Protein AF-A0A3E2CDM0-F1 (afdb_monomer_lite)

Foldseek 3Di:
DDDDDDDDDPPPPVCPPPDPVVAFPDEAEDADPVVCVVVVVQADDDWDWDDDPQKIKIKGFGDDPDPDGGGMYIYIHRHDD

Secondary structure (DSSP, 8-state):
--------------------TTS-SSEEEESSHHHHHHHHTTEEEEEEEEEETTEEEEEEEE---SSSPPPEEEEEE----

Radius of gyration: 19.83 Å; chains: 1; bounding box: 26×38×65 Å

Organism: Gardnerella vaginalis (NCBI:txid2702)

Structure (mmCIF, N/CA/C/O backbone):
data_AF-A0A3E2CDM0-F1
#
_entry.id   AF-A0A3E2CDM0-F1
#
loop_
_atom_site.group_PDB
_atom_site.id
_atom_site.type_symbol
_atom_site.label_atom_id
_atom_site.label_alt_id
_atom_site.label_comp_id
_atom_site.label_asym_id
_atom_site.label_entity_id
_atom_site.label_seq_id
_atom_site.pdbx_PDB_ins_code
_atom_site.Cartn_x
_atom_site.Cartn_y
_atom_site.Cartn_z
_atom_site.occupancy
_atom_site.B_iso_or_equiv
_atom_site.auth_seq_id
_atom_site.auth_comp_id
_atom_site.auth_asym_id
_atom_site.auth_atom_id
_atom_site.pdbx_PDB_model_num
ATOM 1 N N . MET A 1 1 ? 10.174 -28.086 -49.363 1.00 39.94 1 MET A N 1
ATOM 2 C CA . MET A 1 1 ? 9.701 -28.895 -48.223 1.00 39.94 1 MET A CA 1
ATOM 3 C C . MET A 1 1 ? 9.001 -27.935 -47.278 1.00 39.94 1 MET A C 1
ATOM 5 O O . MET A 1 1 ? 9.644 -27.010 -46.803 1.00 39.94 1 MET A O 1
ATOM 9 N N . LEU A 1 2 ? 7.679 -28.053 -47.165 1.00 37.62 2 LEU A N 1
ATOM 10 C CA . LEU A 1 2 ? 6.840 -27.240 -46.282 1.00 37.62 2 LEU A CA 1
ATOM 11 C C . LEU A 1 2 ? 6.845 -27.912 -44.907 1.00 37.62 2 LEU A C 1
ATOM 13 O O . LEU A 1 2 ? 6.434 -29.065 -44.805 1.00 37.62 2 LEU A O 1
ATOM 17 N N . ASN A 1 3 ? 7.349 -27.226 -43.883 1.00 40.22 3 ASN A N 1
ATOM 18 C CA . ASN A 1 3 ? 7.260 -27.713 -42.510 1.00 40.22 3 ASN A CA 1
ATOM 19 C C . ASN A 1 3 ? 5.902 -27.308 -41.938 1.00 40.22 3 ASN A C 1
ATOM 21 O O . ASN A 1 3 ? 5.675 -26.141 -41.623 1.00 40.22 3 ASN A O 1
ATOM 25 N N . ASN A 1 4 ? 5.020 -28.294 -41.804 1.00 43.88 4 ASN A N 1
ATOM 26 C CA . ASN A 1 4 ? 3.830 -28.211 -40.973 1.00 43.88 4 ASN A CA 1
ATOM 27 C C . ASN A 1 4 ? 4.270 -28.219 -39.502 1.00 43.88 4 ASN A C 1
ATOM 2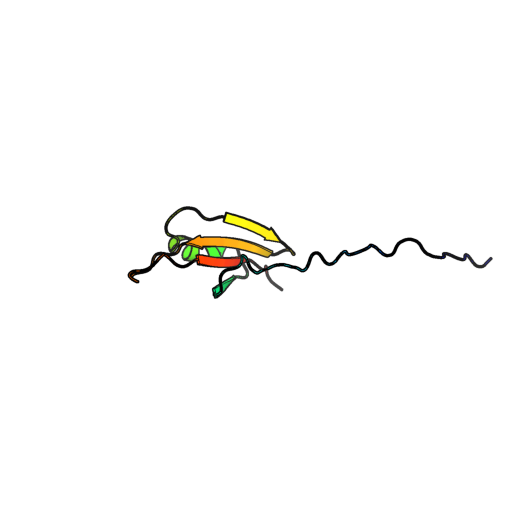9 O O . ASN A 1 4 ? 4.775 -29.229 -39.017 1.00 43.88 4 ASN A O 1
ATOM 33 N N . PHE A 1 5 ? 4.074 -27.108 -38.797 1.00 47.53 5 PHE A N 1
ATOM 34 C CA . PHE A 1 5 ? 4.060 -27.079 -37.336 1.00 47.53 5 PHE A CA 1
ATOM 35 C C . PHE A 1 5 ? 2.604 -26.894 -36.904 1.00 47.53 5 PHE A C 1
ATOM 37 O O . PHE A 1 5 ? 2.098 -25.775 -36.856 1.00 47.53 5 PHE A O 1
ATOM 44 N N . GLU A 1 6 ? 1.909 -28.004 -36.654 1.00 46.06 6 GLU A N 1
ATOM 45 C CA . GLU A 1 6 ? 0.621 -27.985 -35.964 1.00 46.06 6 GLU A CA 1
ATOM 46 C C . GLU A 1 6 ? 0.824 -28.143 -34.450 1.00 46.06 6 GLU A C 1
ATOM 48 O O . GLU A 1 6 ? 1.476 -29.078 -33.994 1.00 46.06 6 GLU A O 1
ATOM 53 N N . HIS A 1 7 ? 0.244 -27.181 -33.724 1.00 46.78 7 HIS A N 1
ATOM 54 C CA . HIS A 1 7 ? -0.383 -27.237 -32.398 1.00 46.78 7 HIS A CA 1
ATOM 55 C C . HIS A 1 7 ? 0.200 -28.137 -31.294 1.00 46.78 7 HIS A C 1
ATOM 57 O O . HIS A 1 7 ? 0.025 -29.352 -31.300 1.00 46.78 7 HIS A O 1
ATOM 63 N N . SER A 1 8 ? 0.686 -27.496 -30.226 1.00 42.31 8 SER A N 1
ATOM 64 C CA . SER A 1 8 ? 0.405 -27.809 -28.806 1.00 42.31 8 SER A CA 1
ATOM 65 C C . SER A 1 8 ? 1.144 -26.768 -27.952 1.00 42.31 8 SER A C 1
ATOM 67 O O . SER A 1 8 ? 2.309 -26.509 -28.210 1.00 42.31 8 SER A O 1
ATOM 69 N N . ALA A 1 9 ? 0.582 -26.092 -26.962 1.00 44.16 9 ALA A N 1
ATOM 70 C CA . ALA A 1 9 ? -0.681 -26.238 -26.274 1.00 44.16 9 ALA A CA 1
ATOM 71 C C . ALA A 1 9 ? -1.335 -24.855 -26.188 1.00 44.16 9 ALA A C 1
ATOM 73 O O . ALA A 1 9 ? -0.649 -23.836 -26.106 1.00 44.16 9 ALA A O 1
ATOM 74 N N . ALA A 1 10 ? -2.666 -24.825 -26.194 1.00 47.34 10 ALA A N 1
ATOM 75 C CA . ALA A 1 10 ? -3.351 -23.774 -25.472 1.00 47.34 10 ALA A CA 1
ATOM 76 C C . ALA A 1 10 ? -2.808 -23.844 -24.043 1.00 47.34 10 ALA A C 1
ATOM 78 O O . ALA A 1 10 ? -3.071 -24.822 -23.342 1.00 47.34 10 ALA A O 1
ATOM 79 N N . ASP A 1 11 ? -1.981 -22.871 -23.659 1.00 45.00 11 ASP A N 1
ATOM 80 C CA . ASP A 1 11 ? -1.777 -22.592 -22.250 1.00 45.00 11 ASP A CA 1
ATOM 81 C C . ASP A 1 11 ? -3.167 -22.268 -21.732 1.00 45.00 11 ASP A C 1
ATOM 83 O O . ASP A 1 11 ? -3.750 -21.221 -22.026 1.00 45.00 11 ASP A O 1
ATOM 87 N N . ASP A 1 12 ? -3.719 -23.272 -21.066 1.00 46.84 12 ASP A N 1
ATOM 88 C CA . ASP A 1 12 ? -4.898 -23.239 -20.237 1.00 46.84 12 ASP A CA 1
ATOM 89 C C . ASP A 1 12 ? -4.603 -22.210 -19.143 1.00 46.84 12 ASP A C 1
ATOM 91 O O . ASP A 1 12 ? -4.225 -22.523 -18.013 1.00 46.84 12 ASP A O 1
ATOM 95 N N . PHE A 1 13 ? -4.686 -20.930 -19.520 1.00 47.44 13 PHE A N 1
ATOM 96 C CA . PHE A 1 13 ? -4.903 -19.824 -18.615 1.00 47.44 13 PHE A CA 1
ATOM 97 C C . PHE A 1 13 ? -6.278 -20.089 -18.030 1.00 47.44 13 PHE A C 1
ATOM 99 O O . PHE A 1 13 ? -7.270 -19.477 -18.423 1.00 47.44 13 PHE A O 1
ATOM 106 N N . SER A 1 14 ? -6.340 -21.034 -17.092 1.00 44.12 14 SER A N 1
ATOM 107 C CA . SER A 1 14 ? -7.435 -21.090 -16.159 1.00 44.12 14 SER A CA 1
ATOM 108 C C . SER A 1 14 ? -7.420 -19.712 -15.514 1.00 44.12 14 SER A C 1
ATOM 110 O O . SER A 1 14 ? -6.525 -19.382 -14.725 1.00 44.12 14 SER A O 1
ATOM 112 N N . GLU A 1 15 ? -8.349 -18.868 -15.954 1.00 46.00 15 GLU A N 1
ATOM 113 C CA . GLU A 1 15 ? -8.813 -17.683 -15.265 1.00 46.00 15 GLU A CA 1
ATOM 114 C C . GLU A 1 15 ? -9.226 -18.140 -13.865 1.00 46.00 15 GLU A C 1
ATOM 116 O O . GLU A 1 15 ? -10.399 -18.328 -13.554 1.00 46.00 15 GLU A O 1
ATOM 121 N N . SER A 1 16 ? -8.250 -18.328 -12.976 1.00 45.97 16 SER A N 1
ATOM 122 C CA . SER A 1 16 ? -8.495 -18.044 -11.577 1.00 45.97 16 SER A CA 1
ATOM 123 C C . SER A 1 16 ? -8.811 -16.559 -11.585 1.00 45.97 16 SER A C 1
ATOM 125 O O . SER A 1 16 ? -7.941 -15.709 -11.782 1.00 45.97 16 SER A O 1
ATOM 127 N N . SER A 1 17 ? -10.111 -16.272 -11.588 1.00 50.78 17 SER A N 1
ATOM 128 C CA . SER A 1 17 ? -10.661 -14.930 -11.621 1.00 50.78 17 SER A CA 1
ATOM 129 C C . SER A 1 17 ? -9.833 -14.070 -10.678 1.00 50.78 17 SER A C 1
ATOM 131 O O . SER A 1 17 ? -9.727 -14.393 -9.495 1.00 50.78 17 SER A O 1
ATOM 133 N N . LYS A 1 18 ? -9.178 -13.054 -11.241 1.00 60.34 18 LYS A N 1
ATOM 134 C CA . LYS A 1 18 ? -8.224 -12.162 -10.581 1.00 60.34 18 LYS A CA 1
ATOM 135 C C . LYS A 1 18 ? -8.928 -11.457 -9.423 1.00 60.34 18 LYS A C 1
ATOM 137 O O . LYS A 1 18 ? -9.514 -10.392 -9.604 1.00 60.34 18 LYS A O 1
ATOM 142 N N . ASP A 1 19 ? -8.953 -12.105 -8.266 1.00 70.12 19 ASP A N 1
ATOM 143 C CA . ASP A 1 19 ? -9.807 -11.683 -7.170 1.00 70.12 19 ASP A CA 1
ATOM 144 C C . ASP A 1 19 ? -9.110 -10.601 -6.344 1.00 70.12 19 ASP A C 1
ATOM 146 O O . ASP A 1 19 ? -8.273 -10.869 -5.482 1.00 70.12 19 ASP A O 1
ATOM 150 N N . PHE A 1 20 ? -9.465 -9.350 -6.627 1.00 72.56 20 PHE A N 1
ATOM 151 C CA . PHE A 1 20 ? -9.047 -8.177 -5.865 1.00 72.56 20 PHE A CA 1
ATOM 152 C C . PHE A 1 20 ? -10.029 -7.833 -4.735 1.00 72.56 20 PHE A C 1
ATOM 154 O O . PHE A 1 20 ? -9.948 -6.742 -4.176 1.00 72.56 20 PHE A O 1
ATOM 161 N N . SER A 1 21 ? -10.944 -8.741 -4.367 1.00 78.75 21 SER A N 1
ATOM 162 C CA . SER A 1 21 ? -11.886 -8.549 -3.250 1.00 78.75 21 SER A CA 1
ATOM 163 C C . SER A 1 21 ? -11.194 -8.248 -1.917 1.00 78.75 21 SER A C 1
ATOM 165 O O . SER A 1 21 ? -11.771 -7.595 -1.050 1.00 78.75 21 SER A O 1
ATOM 167 N N . HIS A 1 22 ? -9.944 -8.692 -1.768 1.00 77.00 22 HIS A N 1
ATOM 168 C CA . HIS A 1 22 ? -9.098 -8.451 -0.603 1.00 77.00 22 HIS A CA 1
ATOM 169 C C . HIS A 1 22 ? -8.459 -7.050 -0.579 1.00 77.00 22 HIS A C 1
ATOM 171 O O . HIS A 1 22 ? -7.890 -6.653 0.442 1.00 77.00 22 HIS A O 1
ATOM 177 N N . LEU A 1 23 ? -8.510 -6.293 -1.681 1.00 79.19 23 LEU A N 1
ATOM 178 C CA . LEU A 1 23 ? -8.010 -4.923 -1.708 1.00 79.19 23 LEU A CA 1
ATOM 179 C C . LEU A 1 23 ? -8.957 -3.990 -0.956 1.00 79.19 23 LEU A C 1
ATOM 181 O O . LEU A 1 23 ? -10.176 -4.168 -0.912 1.00 79.19 23 LEU A O 1
ATOM 185 N N . SER A 1 24 ? -8.389 -2.941 -0.371 1.00 80.75 24 SER A N 1
ATOM 186 C CA . SER A 1 24 ? -9.196 -1.894 0.243 1.00 80.75 24 SER A CA 1
ATOM 187 C C . SER A 1 24 ? -10.001 -1.138 -0.813 1.00 80.75 24 SER A C 1
ATOM 189 O O . SER A 1 24 ? -9.530 -0.886 -1.920 1.00 80.75 24 SER A O 1
ATOM 191 N N . LYS A 1 25 ? -11.201 -0.684 -0.430 1.00 83.44 25 LYS A N 1
ATOM 192 C CA . LYS A 1 25 ? -12.071 0.143 -1.289 1.00 83.44 25 LYS A CA 1
ATOM 193 C C . LYS A 1 25 ? -11.400 1.437 -1.767 1.00 83.44 25 LYS A C 1
ATOM 195 O O . LYS A 1 25 ? -11.793 1.980 -2.792 1.00 83.44 25 LYS A O 1
ATOM 200 N N . LEU A 1 26 ? -10.428 1.938 -1.005 1.00 81.62 26 LEU A N 1
ATOM 201 C CA . LEU A 1 26 ? -9.591 3.079 -1.357 1.00 81.62 26 LEU A CA 1
ATOM 202 C C . LEU A 1 26 ? -8.147 2.605 -1.518 1.00 81.62 26 LEU A C 1
ATOM 204 O O . LEU A 1 26 ? -7.628 1.931 -0.626 1.00 81.62 26 LEU A O 1
ATOM 208 N N . ALA A 1 27 ? -7.502 2.994 -2.614 1.00 90.06 27 ALA A N 1
ATOM 209 C CA . ALA A 1 27 ? -6.088 2.741 -2.851 1.00 90.06 27 ALA A CA 1
ATOM 210 C C . ALA A 1 27 ? -5.353 4.035 -3.218 1.00 90.06 27 ALA A C 1
ATOM 212 O O . ALA A 1 27 ? -5.927 4.925 -3.847 1.00 90.06 27 ALA A O 1
ATOM 213 N N . VAL A 1 28 ? -4.081 4.124 -2.833 1.00 93.38 28 VAL A N 1
ATOM 214 C CA . VAL A 1 28 ? -3.163 5.184 -3.266 1.00 93.38 28 VAL A CA 1
ATOM 215 C C . VAL A 1 28 ? -2.158 4.581 -4.232 1.00 93.38 28 VAL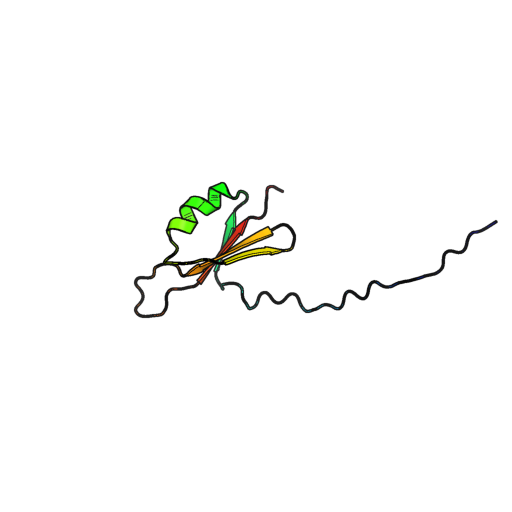 A C 1
ATOM 217 O O . VAL A 1 28 ? -1.507 3.595 -3.905 1.00 93.38 28 VAL A O 1
ATOM 220 N N . ILE A 1 29 ? -2.023 5.171 -5.414 1.00 93.88 29 ILE A N 1
ATOM 221 C CA . ILE A 1 29 ? -1.065 4.718 -6.423 1.00 93.88 29 ILE A CA 1
ATOM 222 C C . ILE A 1 29 ? 0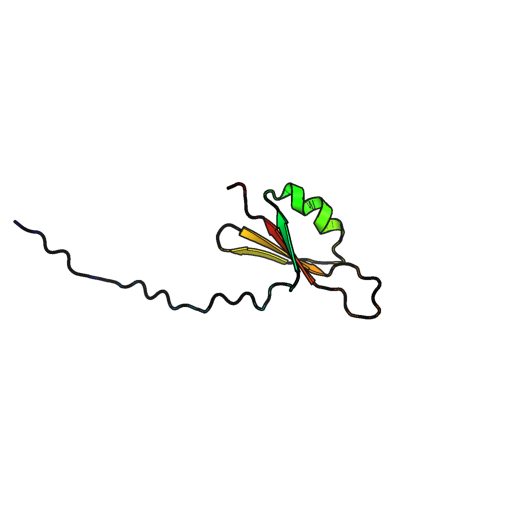.112 5.684 -6.422 1.00 93.88 29 ILE A C 1
ATOM 224 O O . ILE A 1 29 ? -0.078 6.894 -6.535 1.00 93.88 29 ILE A O 1
ATOM 228 N N . VAL A 1 30 ? 1.316 5.141 -6.294 1.00 95.19 30 VAL A N 1
ATOM 229 C CA . VAL A 1 30 ? 2.573 5.883 -6.381 1.00 95.19 30 VAL A CA 1
ATOM 230 C C . VAL A 1 30 ? 3.465 5.263 -7.449 1.00 95.19 30 VAL A C 1
ATOM 232 O O . VAL A 1 30 ? 3.376 4.066 -7.731 1.00 95.19 30 VAL A O 1
ATOM 235 N N . ALA A 1 31 ? 4.336 6.067 -8.051 1.00 94.81 31 ALA A N 1
ATOM 236 C CA . ALA A 1 31 ? 5.261 5.572 -9.062 1.00 94.81 31 ALA A CA 1
ATOM 237 C C . ALA A 1 31 ? 6.477 4.915 -8.399 1.00 94.81 31 ALA A C 1
ATOM 239 O O . ALA A 1 31 ? 6.958 3.877 -8.848 1.00 94.81 31 ALA A O 1
ATOM 240 N N . LEU A 1 32 ? 6.971 5.505 -7.308 1.00 92.50 32 LEU A N 1
ATOM 241 C CA . LEU A 1 32 ? 8.229 5.118 -6.680 1.00 92.50 32 LEU A CA 1
ATOM 242 C C . LEU A 1 32 ? 8.033 4.726 -5.216 1.00 92.50 32 LEU A C 1
ATOM 244 O O . LEU A 1 32 ? 7.301 5.364 -4.466 1.00 92.50 32 LEU A O 1
ATOM 248 N N . GLN A 1 33 ? 8.792 3.733 -4.751 1.00 89.44 33 GLN A N 1
ATOM 249 C CA . GLN A 1 33 ? 8.717 3.260 -3.363 1.00 89.44 33 GLN A CA 1
ATOM 250 C C . GLN A 1 33 ? 8.995 4.369 -2.329 1.00 89.44 33 GLN A C 1
ATOM 252 O O . GLN A 1 33 ? 8.405 4.387 -1.250 1.00 89.44 33 GLN A O 1
ATOM 257 N N . LYS A 1 34 ? 9.855 5.339 -2.666 1.00 92.75 34 LYS A N 1
ATOM 258 C CA . LYS A 1 34 ? 10.146 6.499 -1.806 1.00 92.75 34 LYS A CA 1
ATOM 259 C C . LYS A 1 34 ? 8.923 7.392 -1.553 1.00 92.75 34 LYS A C 1
ATOM 261 O O . LYS A 1 34 ? 8.878 8.073 -0.539 1.00 92.75 34 LYS A O 1
ATOM 266 N N . GLU A 1 35 ? 7.939 7.383 -2.451 1.00 93.12 35 GLU A N 1
ATOM 267 C CA . GLU A 1 35 ? 6.695 8.152 -2.322 1.00 93.12 35 GLU A CA 1
ATOM 268 C C . GLU A 1 35 ? 5.700 7.454 -1.387 1.00 93.12 35 GLU A C 1
ATOM 270 O O . GLU A 1 35 ? 4.883 8.115 -0.754 1.00 93.12 35 GLU A O 1
ATOM 275 N N . ALA A 1 36 ? 5.806 6.129 -1.234 1.00 92.81 36 ALA A N 1
ATOM 276 C CA . ALA A 1 36 ? 5.021 5.381 -0.257 1.00 92.81 36 ALA A CA 1
ATOM 277 C C . ALA A 1 36 ? 5.485 5.646 1.188 1.00 92.81 36 ALA A C 1
ATOM 279 O O . ALA A 1 36 ? 4.668 5.614 2.104 1.00 92.81 36 ALA A O 1
ATOM 280 N N . GLN A 1 37 ? 6.774 5.936 1.407 1.00 91.38 37 GLN A N 1
ATOM 281 C CA . GLN A 1 37 ? 7.376 6.062 2.746 1.00 91.38 37 GLN A CA 1
ATOM 282 C C . GLN A 1 37 ? 6.646 7.042 3.688 1.00 91.38 37 GLN A C 1
ATOM 284 O O . GLN A 1 37 ? 6.325 6.641 4.808 1.00 91.38 37 GLN A O 1
ATOM 289 N N . PRO A 1 38 ? 6.311 8.282 3.280 1.00 91.25 38 PRO A N 1
ATOM 290 C CA . PRO A 1 38 ? 5.546 9.193 4.134 1.00 91.25 38 PRO A CA 1
ATOM 291 C C . PRO A 1 38 ? 4.137 8.684 4.460 1.00 91.25 38 PRO A C 1
ATOM 293 O O . PRO A 1 38 ? 3.612 8.968 5.530 1.00 91.25 38 PRO A O 1
ATOM 296 N N . ILE A 1 39 ? 3.525 7.919 3.554 1.00 91.31 39 ILE A N 1
ATOM 297 C CA . ILE A 1 39 ? 2.163 7.392 3.710 1.00 91.31 39 ILE A CA 1
ATOM 298 C C . ILE A 1 39 ? 2.153 6.223 4.700 1.00 91.31 39 ILE A C 1
ATOM 300 O O . ILE A 1 39 ? 1.219 6.092 5.488 1.00 91.31 39 ILE A O 1
ATOM 304 N N . LEU A 1 40 ? 3.220 5.419 4.727 1.00 91.81 40 LEU A N 1
ATOM 305 C CA . LEU A 1 40 ? 3.381 4.328 5.694 1.00 91.81 40 LEU A CA 1
ATOM 306 C C . LEU A 1 40 ? 3.406 4.827 7.144 1.00 91.81 40 LEU A C 1
ATOM 308 O O . LEU A 1 40 ? 2.980 4.104 8.036 1.00 91.81 40 LEU A O 1
ATOM 312 N N . GLN A 1 41 ? 3.819 6.076 7.388 1.00 90.12 41 GLN A N 1
ATOM 313 C CA . GLN A 1 41 ? 3.766 6.684 8.726 1.00 90.12 41 GLN A CA 1
ATOM 314 C C . GLN A 1 41 ? 2.329 6.870 9.246 1.00 90.12 41 GLN A C 1
ATOM 316 O O . GLN A 1 41 ? 2.128 7.023 10.447 1.00 90.12 41 GLN A O 1
ATOM 321 N N . ALA A 1 42 ? 1.318 6.852 8.368 1.00 87.75 42 ALA A N 1
ATOM 322 C CA . ALA A 1 42 ? -0.089 6.940 8.762 1.00 87.75 42 ALA A CA 1
ATOM 323 C C . ALA A 1 42 ? -0.671 5.597 9.247 1.00 87.75 42 ALA A C 1
ATOM 325 O O . ALA A 1 42 ? -1.811 5.551 9.723 1.00 87.75 42 ALA A O 1
ATOM 326 N N . PHE A 1 43 ? 0.074 4.498 9.100 1.00 92.44 43 PHE A N 1
ATOM 327 C CA . PHE A 1 43 ? -0.399 3.169 9.456 1.00 92.44 43 PHE A CA 1
ATOM 328 C C . PHE A 1 43 ? -0.274 2.949 10.964 1.00 92.44 43 PHE A C 1
ATOM 330 O O . PHE A 1 43 ? 0.742 3.257 11.585 1.00 92.44 43 PHE A O 1
ATOM 337 N N . CYS A 1 44 ? -1.320 2.393 11.566 1.00 90.88 44 CYS A N 1
ATOM 338 C CA . CYS A 1 44 ? -1.361 2.056 12.982 1.00 90.88 44 CYS A CA 1
ATOM 339 C C . CYS A 1 44 ? -1.097 0.553 13.168 1.00 90.88 44 CYS A C 1
ATOM 341 O O . CYS A 1 44 ? -2.027 -0.245 13.303 1.00 90.88 44 CYS A O 1
ATOM 343 N N . GLY A 1 45 ? 0.181 0.171 13.160 1.00 88.44 45 GLY A N 1
ATOM 344 C CA . GLY A 1 45 ? 0.637 -1.205 13.373 1.00 88.44 45 GLY A CA 1
ATOM 345 C C . GLY A 1 45 ? 1.220 -1.852 12.119 1.00 88.44 45 GLY A C 1
ATOM 346 O O . GLY A 1 45 ? 1.701 -1.164 11.219 1.00 88.44 45 GLY A O 1
ATOM 347 N N . ASP A 1 46 ? 1.188 -3.183 12.088 1.00 92.75 46 ASP A N 1
ATOM 348 C CA . ASP A 1 46 ? 1.809 -3.962 11.020 1.00 92.75 46 ASP A CA 1
ATOM 349 C C . ASP A 1 46 ? 1.077 -3.802 9.682 1.00 92.75 46 ASP A C 1
ATOM 351 O O . ASP A 1 46 ? -0.146 -3.636 9.610 1.00 92.75 46 ASP A O 1
ATOM 355 N N . TYR A 1 47 ? 1.846 -3.922 8.604 1.00 94.50 47 TYR A N 1
ATOM 356 C CA . TYR A 1 47 ? 1.343 -3.986 7.240 1.00 94.50 47 TYR A CA 1
ATOM 357 C C . TYR A 1 47 ? 1.876 -5.216 6.516 1.00 94.50 47 TYR A C 1
ATOM 359 O O . TYR A 1 47 ? 2.911 -5.782 6.866 1.00 94.50 47 TYR A O 1
ATOM 367 N N . LYS A 1 48 ? 1.145 -5.626 5.483 1.00 94.38 48 LYS A N 1
ATOM 368 C CA . LYS A 1 48 ? 1.535 -6.695 4.568 1.00 94.38 48 LYS A CA 1
ATOM 369 C C . LYS A 1 48 ? 2.058 -6.087 3.280 1.00 94.38 48 LYS A C 1
ATOM 371 O O . LYS A 1 48 ? 1.495 -5.106 2.800 1.00 94.38 48 LYS A O 1
ATOM 376 N N . THR A 1 49 ? 3.067 -6.727 2.705 1.00 94.94 49 THR A N 1
ATOM 377 C CA . THR A 1 49 ? 3.623 -6.365 1.402 1.00 94.94 49 THR A CA 1
ATOM 378 C C . THR A 1 49 ? 3.646 -7.594 0.509 1.00 94.94 49 THR A C 1
ATOM 380 O O . THR A 1 49 ? 4.024 -8.672 0.968 1.00 94.94 49 THR A O 1
ATOM 383 N N . TRP A 1 50 ?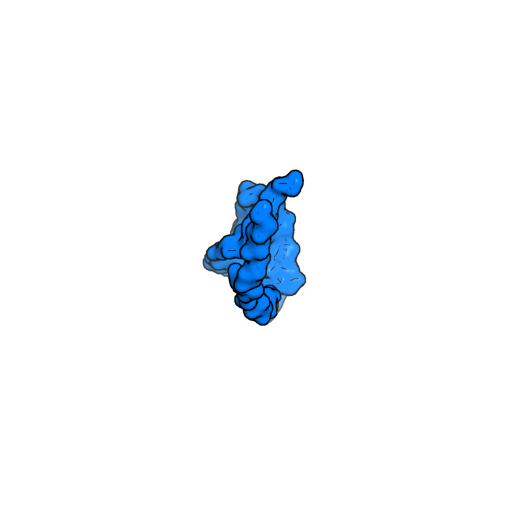 3.230 -7.446 -0.745 1.00 94.00 50 TRP A N 1
ATOM 384 C CA . TRP A 1 50 ? 3.322 -8.500 -1.752 1.00 94.00 50 TRP A CA 1
ATOM 385 C C . TRP A 1 50 ? 3.461 -7.903 -3.149 1.00 94.00 50 TRP A C 1
ATOM 387 O O . TRP A 1 50 ? 2.974 -6.806 -3.415 1.00 94.00 50 TRP A O 1
ATOM 397 N N . ASP A 1 51 ? 4.096 -8.647 -4.048 1.00 92.69 51 ASP A N 1
ATOM 398 C CA . ASP A 1 51 ? 4.260 -8.251 -5.444 1.00 92.69 51 ASP A CA 1
ATOM 399 C C . ASP A 1 51 ? 3.270 -9.008 -6.330 1.00 92.69 51 ASP A C 1
ATOM 401 O O . ASP A 1 51 ? 3.057 -10.212 -6.170 1.00 92.69 51 ASP A O 1
ATOM 405 N N . SER A 1 52 ? 2.645 -8.305 -7.272 1.00 88.62 52 SER A N 1
ATOM 406 C CA . SER A 1 52 ? 1.758 -8.906 -8.268 1.00 88.62 52 SER A CA 1
ATOM 407 C C . SER A 1 52 ? 1.694 -8.035 -9.521 1.00 88.62 52 SER A C 1
ATOM 409 O O . SER A 1 52 ? 1.583 -6.818 -9.427 1.00 88.62 52 SER A O 1
ATOM 411 N N . TYR A 1 53 ? 1.785 -8.643 -10.708 1.00 85.81 53 TYR A N 1
ATOM 412 C CA . TYR A 1 53 ? 1.734 -7.942 -12.005 1.00 85.81 53 TYR A CA 1
ATOM 413 C C . TYR A 1 53 ? 2.749 -6.792 -12.170 1.00 85.81 53 TYR A C 1
ATOM 415 O O . TYR A 1 53 ? 2.460 -5.797 -12.828 1.00 85.81 53 TYR A O 1
ATOM 423 N N . GLY A 1 54 ? 3.936 -6.906 -11.564 1.00 88.50 54 GLY A N 1
ATOM 424 C CA . GLY A 1 54 ? 4.948 -5.840 -11.596 1.00 88.50 54 GLY A CA 1
ATOM 425 C C . GLY A 1 54 ? 4.619 -4.634 -10.708 1.00 88.50 54 GLY A C 1
ATOM 426 O O . GLY A 1 54 ? 5.305 -3.621 -10.789 1.00 88.50 54 GLY A O 1
ATOM 427 N N . VAL A 1 55 ? 3.596 -4.748 -9.856 1.00 92.00 55 VAL A N 1
ATOM 428 C CA . VAL A 1 55 ? 3.196 -3.749 -8.863 1.00 92.00 55 VAL A CA 1
ATOM 429 C C . VAL A 1 55 ? 3.469 -4.302 -7.468 1.00 92.00 55 VAL A C 1
ATOM 431 O O . VAL A 1 55 ? 3.065 -5.423 -7.148 1.00 92.00 55 VAL A O 1
ATOM 434 N N . THR A 1 56 ? 4.105 -3.503 -6.614 1.00 94.56 56 THR A N 1
ATOM 435 C CA . THR A 1 56 ? 4.218 -3.818 -5.184 1.00 94.56 56 THR A CA 1
ATOM 436 C C . THR A 1 56 ? 3.006 -3.259 -4.453 1.00 94.56 56 THR A C 1
ATOM 438 O O . THR A 1 56 ? 2.743 -2.056 -4.492 1.00 94.56 56 THR A O 1
ATOM 441 N N . PHE A 1 57 ? 2.273 -4.118 -3.758 1.00 94.69 57 PHE A N 1
ATOM 442 C CA . PHE A 1 57 ? 1.142 -3.754 -2.916 1.00 94.69 57 PHE A CA 1
ATOM 443 C C . PHE A 1 57 ? 1.578 -3.694 -1.456 1.00 94.69 57 PHE A C 1
ATOM 445 O O . PHE A 1 57 ? 2.264 -4.593 -0.973 1.00 94.69 57 PHE A O 1
ATOM 452 N N . ILE A 1 58 ? 1.145 -2.656 -0.742 1.00 95.50 58 ILE A N 1
ATOM 453 C CA . ILE A 1 58 ? 1.353 -2.505 0.700 1.00 95.50 58 ILE A CA 1
ATOM 454 C C . ILE A 1 58 ? 0.003 -2.230 1.355 1.00 95.50 58 ILE A C 1
ATOM 456 O O . ILE A 1 58 ? -0.654 -1.255 1.001 1.00 95.50 58 ILE A O 1
ATOM 460 N N . GLN A 1 59 ? -0.428 -3.060 2.303 1.00 95.19 59 GLN A N 1
ATOM 461 C CA . GLN A 1 59 ? -1.753 -2.951 2.917 1.00 95.19 59 GLN A CA 1
ATOM 462 C C . GLN A 1 59 ? -1.692 -3.017 4.439 1.00 95.19 59 GLN A C 1
ATOM 464 O O . GLN A 1 59 ? -1.050 -3.896 5.011 1.00 95.19 59 GLN A O 1
ATOM 469 N N . GLY A 1 60 ? -2.414 -2.118 5.100 1.00 93.62 60 GLY A N 1
ATOM 470 C CA . GLY A 1 60 ? -2.483 -2.066 6.556 1.00 93.62 60 GLY A CA 1
ATOM 471 C C . GLY A 1 60 ? -3.601 -1.158 7.048 1.00 93.62 60 GLY A C 1
ATOM 472 O O . GLY A 1 60 ? -4.324 -0.543 6.260 1.00 93.62 60 GLY A O 1
ATOM 473 N N . LYS A 1 61 ? -3.772 -1.111 8.370 1.00 92.81 61 LYS A N 1
ATOM 474 C CA . LYS A 1 61 ? -4.771 -0.252 9.013 1.00 92.81 61 LYS A CA 1
ATOM 475 C C . LYS A 1 61 ? -4.202 1.149 9.214 1.00 92.81 61 LYS A C 1
ATOM 477 O O . LYS A 1 61 ? -3.051 1.280 9.618 1.00 92.81 61 LYS A O 1
ATOM 482 N N . ILE A 1 62 ? -5.008 2.181 8.983 1.00 91.50 62 ILE A N 1
ATOM 483 C CA . ILE A 1 62 ? -4.647 3.578 9.270 1.00 91.50 62 ILE A CA 1
ATOM 484 C C . ILE A 1 62 ? -5.420 4.097 10.477 1.00 91.50 62 ILE A C 1
ATOM 486 O O . ILE A 1 62 ? -6.551 3.676 10.726 1.00 91.50 62 ILE A O 1
ATOM 490 N N . ALA A 1 63 ? -4.820 5.022 11.223 1.00 85.31 63 ALA A N 1
ATOM 491 C CA . ALA A 1 63 ? -5.483 5.624 12.372 1.00 85.31 63 ALA A CA 1
ATOM 492 C C . ALA A 1 63 ? -6.750 6.378 11.935 1.00 85.31 63 ALA A C 1
ATOM 494 O O . ALA A 1 63 ? -6.715 7.187 11.007 1.00 85.31 63 ALA A O 1
ATOM 495 N N . SER A 1 64 ? -7.867 6.135 12.621 1.00 84.19 64 SER A N 1
ATOM 496 C CA . SER A 1 64 ? -9.111 6.872 12.414 1.00 84.19 64 SER A CA 1
ATOM 497 C C . SER A 1 64 ? -9.663 7.396 13.732 1.00 84.19 64 SER A C 1
ATOM 499 O O . SER A 1 64 ? -9.678 6.698 14.740 1.00 84.19 64 S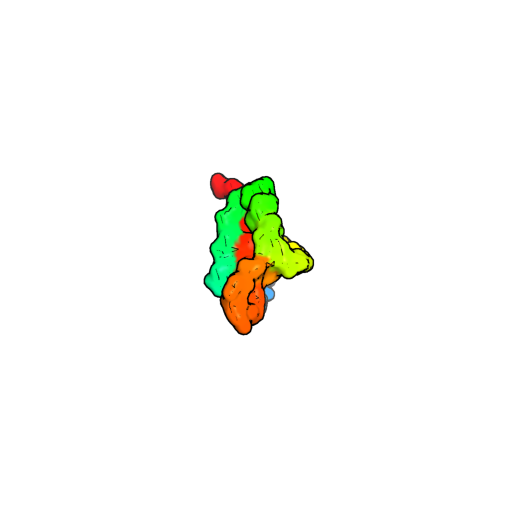ER A O 1
ATOM 501 N N . ASN A 1 65 ? -10.193 8.618 13.698 1.00 82.69 65 ASN A N 1
ATOM 502 C CA . ASN A 1 65 ? -10.922 9.214 14.820 1.00 82.69 65 ASN A CA 1
ATOM 503 C C . ASN A 1 65 ? -12.403 8.785 14.859 1.00 82.69 65 ASN A C 1
ATOM 505 O O . ASN A 1 65 ? -13.178 9.275 15.681 1.00 82.69 65 ASN A O 1
ATOM 509 N N . SER A 1 66 ? -12.832 7.896 13.958 1.00 77.75 66 SER A N 1
ATOM 510 C CA . SER A 1 66 ? -14.178 7.321 13.985 1.00 77.75 66 SER A CA 1
ATOM 511 C C . SER A 1 66 ? -14.328 6.315 15.126 1.00 77.75 66 SER A C 1
ATOM 513 O O . SER A 1 66 ? -13.424 5.524 15.362 1.00 77.75 66 SER A O 1
ATOM 515 N N . LYS A 1 67 ? -15.511 6.239 15.751 1.00 73.56 67 LYS A N 1
ATOM 516 C CA . LYS A 1 67 ? -15.854 5.239 16.790 1.00 73.56 67 LYS A CA 1
ATOM 517 C C . LYS A 1 67 ? -15.891 3.769 16.301 1.00 73.56 67 LYS A C 1
ATOM 519 O O . LYS A 1 67 ? -16.408 2.913 17.011 1.00 73.56 67 LYS A O 1
ATOM 524 N N . GLY A 1 68 ? -15.419 3.487 15.087 1.00 78.69 68 GLY A N 1
ATOM 525 C CA . GLY A 1 68 ? -15.418 2.165 14.455 1.00 78.69 68 GLY A CA 1
ATOM 526 C C . GLY A 1 68 ? -14.010 1.595 14.293 1.00 78.69 68 GLY A C 1
ATOM 527 O O . GLY A 1 68 ? -13.037 2.173 14.771 1.00 78.69 68 GLY A O 1
ATOM 528 N N . GLU A 1 69 ? -13.899 0.459 13.603 1.00 83.69 69 GLU A N 1
ATOM 529 C CA . GLU A 1 69 ? -12.594 -0.121 13.285 1.00 83.69 69 GLU A CA 1
ATOM 530 C C . GLU A 1 69 ? -11.746 0.815 12.416 1.00 83.69 69 GLU A C 1
ATOM 532 O O . GLU A 1 69 ? -12.256 1.523 11.543 1.00 83.69 69 GLU A O 1
ATOM 537 N N . ASN A 1 70 ? -10.430 0.770 12.627 1.00 88.25 70 ASN A N 1
ATOM 538 C CA . ASN A 1 70 ? -9.477 1.471 11.776 1.00 88.25 70 ASN A CA 1
ATOM 539 C C . ASN A 1 70 ? -9.589 0.965 10.326 1.00 88.25 70 ASN A C 1
ATOM 541 O O . ASN A 1 70 ? -9.499 -0.250 10.100 1.00 88.25 70 ASN A O 1
ATOM 545 N N . PRO A 1 71 ? -9.779 1.862 9.341 1.00 89.12 71 PRO A N 1
ATOM 546 C CA . PRO A 1 71 ? -9.945 1.469 7.954 1.00 89.12 71 PRO A CA 1
ATOM 547 C C . PRO A 1 71 ? -8.645 0.894 7.390 1.00 89.12 71 PRO A C 1
ATOM 549 O O . PRO A 1 71 ? -7.545 1.211 7.842 1.00 89.12 71 PRO A O 1
ATOM 552 N N . THR A 1 72 ? -8.786 0.040 6.379 1.00 91.12 72 THR A N 1
ATOM 553 C CA . THR A 1 72 ? -7.651 -0.530 5.645 1.00 91.12 72 THR A CA 1
ATOM 554 C C . THR A 1 72 ? -7.316 0.352 4.448 1.00 91.12 72 THR A C 1
ATOM 556 O O . THR A 1 72 ? -8.216 0.729 3.695 1.00 91.12 72 THR A O 1
ATOM 559 N N . LEU A 1 73 ? -6.032 0.650 4.262 1.00 92.88 73 LEU A N 1
ATOM 560 C CA . LEU A 1 73 ? -5.491 1.354 3.105 1.00 92.88 73 LEU A CA 1
ATOM 561 C C . LEU A 1 73 ? -4.533 0.429 2.353 1.00 92.88 73 LEU A C 1
ATOM 563 O O . LEU A 1 73 ? -3.715 -0.248 2.972 1.00 92.88 73 LEU A O 1
ATOM 567 N N . THR A 1 74 ? -4.627 0.434 1.025 1.00 95.31 74 THR A N 1
ATOM 568 C CA . THR A 1 74 ? -3.688 -0.237 0.122 1.00 95.31 74 THR A CA 1
ATOM 569 C C . THR A 1 74 ? -2.919 0.825 -0.656 1.00 95.31 74 THR A C 1
ATOM 571 O O . THR A 1 74 ? -3.516 1.745 -1.214 1.00 95.31 74 THR A O 1
ATOM 574 N N . ILE A 1 75 ? -1.600 0.700 -0.698 1.00 95.69 75 ILE A N 1
ATOM 575 C CA . ILE A 1 75 ? -0.703 1.493 -1.531 1.00 95.69 75 ILE A CA 1
ATOM 576 C C . ILE A 1 75 ? -0.204 0.589 -2.658 1.00 95.69 75 ILE A C 1
ATOM 578 O O . ILE A 1 75 ? 0.252 -0.521 -2.392 1.00 95.69 75 ILE A O 1
ATOM 582 N N . CYS A 1 76 ? -0.272 1.065 -3.895 1.00 95.00 76 CYS A N 1
ATOM 583 C CA . CYS A 1 76 ? 0.244 0.381 -5.075 1.00 95.00 76 CYS A CA 1
ATOM 584 C C . CYS A 1 76 ? 1.466 1.144 -5.596 1.00 95.00 76 CYS A C 1
ATOM 586 O O . CYS A 1 76 ? 1.335 2.302 -5.991 1.00 95.00 76 CYS A O 1
ATOM 588 N N . VAL A 1 77 ? 2.638 0.511 -5.618 1.00 95.88 77 VAL A N 1
ATOM 589 C CA . VAL A 1 77 ? 3.857 1.055 -6.231 1.00 95.88 77 VAL A CA 1
ATOM 590 C C . VAL A 1 77 ? 3.966 0.48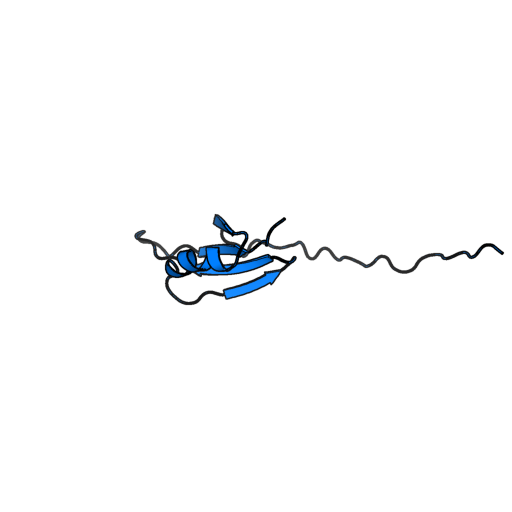8 -7.643 1.00 95.88 77 VAL A C 1
ATOM 592 O O . VAL A 1 77 ? 4.296 -0.683 -7.811 1.00 95.88 77 VAL A O 1
ATOM 595 N N . ALA A 1 78 ? 3.629 1.300 -8.645 1.00 92.75 78 ALA A N 1
ATOM 596 C CA . ALA A 1 78 ? 3.409 0.838 -10.019 1.00 92.75 78 ALA A CA 1
ATOM 597 C C . ALA A 1 78 ? 4.609 1.015 -10.969 1.00 92.75 78 ALA A C 1
ATOM 599 O O . ALA A 1 78 ? 4.565 0.534 -12.098 1.00 92.75 78 ALA A O 1
ATOM 600 N N . GLY A 1 79 ? 5.676 1.693 -10.536 1.00 86.88 79 GLY A N 1
ATOM 601 C CA . GLY A 1 79 ? 6.797 2.051 -11.406 1.00 86.88 79 GLY A CA 1
ATOM 602 C C . GLY A 1 79 ? 6.515 3.282 -12.274 1.00 86.88 79 GLY A C 1
ATOM 603 O O . GLY A 1 79 ? 5.438 3.878 -12.230 1.00 86.88 79 GLY A O 1
ATOM 604 N N . MET A 1 80 ? 7.523 3.696 -13.043 1.00 76.31 80 MET A N 1
ATOM 605 C CA . MET A 1 80 ? 7.391 4.749 -14.054 1.00 76.31 80 MET A CA 1
ATOM 606 C C . MET A 1 80 ? 7.030 4.108 -15.397 1.00 76.31 80 MET A C 1
ATOM 608 O O . MET A 1 80 ? 7.705 3.164 -15.810 1.00 76.31 80 MET A O 1
ATOM 612 N N . GLY A 1 81 ? 5.961 4.602 -16.028 1.00 66.44 81 GLY A N 1
ATOM 613 C CA . GLY A 1 81 ? 5.518 4.186 -17.364 1.00 66.44 81 GLY A CA 1
ATOM 614 C C . GLY A 1 81 ? 6.288 4.842 -18.500 1.00 66.44 81 GLY A C 1
ATOM 615 O O . GLY A 1 81 ? 6.946 5.879 -18.252 1.00 66.44 81 GLY A O 1
#

InterPro domains:
  IPR035994 Nucleoside phosphorylase superfamily [G3DSA:3.40.50.1580] (3-81)

pLDDT: mean 78.97, std 18.98, range [37.62, 95.88]

Sequence (81 aa):
MLNNFEHSAADDFSESSKDFSHLSKLAVIVALQKEAQPILQAFCGDYKTWDSYGVTFIQGKIASNSKGENPTLTICVAGMG